Protein AF-A0A432T251-F1 (afdb_monomer_lite)

Sequence (108 aa):
MEGMMKVSYTVMCKNDVSKEVYLNNLLKNEKVMKAIKSEFATGIRNLALSTKEESIVYIKTQKEVFTFTASKNDFADLLELAEEDARKHKRLKKECDGVELVDIVTVD

Structure (mmCIF, N/CA/C/O backbone):
data_AF-A0A432T251-F1
#
_entry.id   AF-A0A432T251-F1
#
loop_
_atom_site.group_PDB
_atom_site.id
_atom_site.type_symbol
_atom_site.label_atom_id
_atom_site.label_alt_id
_atom_site.label_comp_id
_atom_site.label_asym_id
_atom_site.label_entity_id
_atom_site.label_seq_id
_atom_site.pdbx_PDB_ins_code
_atom_site.Cartn_x
_atom_site.Cartn_y
_atom_site.Cartn_z
_atom_site.occupancy
_atom_site.B_iso_or_equiv
_atom_site.auth_seq_id
_atom_site.auth_comp_id
_atom_site.auth_asym_id
_atom_site.auth_atom_id
_atom_site.pdbx_PDB_model_num
ATOM 1 N N . MET A 1 1 ? 12.473 -10.303 -32.808 1.00 51.00 1 MET A N 1
ATOM 2 C CA . MET A 1 1 ? 11.441 -9.259 -32.661 1.00 51.00 1 MET A CA 1
ATOM 3 C C . MET A 1 1 ? 11.798 -8.481 -31.412 1.00 51.00 1 MET A C 1
ATOM 5 O O . MET A 1 1 ? 11.803 -9.086 -30.346 1.00 51.00 1 MET A O 1
ATOM 9 N N . GLU A 1 2 ? 12.197 -7.216 -31.551 1.00 65.25 2 GLU A N 1
ATOM 10 C CA . GLU A 1 2 ? 12.455 -6.317 -30.415 1.00 65.25 2 GLU A CA 1
ATOM 11 C C . GLU A 1 2 ? 11.114 -5.936 -29.790 1.00 65.25 2 GLU A C 1
ATOM 13 O O . GLU A 1 2 ? 10.530 -4.916 -30.125 1.00 65.25 2 GLU A O 1
ATOM 18 N N . GLY A 1 3 ? 10.562 -6.824 -28.966 1.00 84.62 3 GLY A N 1
ATOM 19 C CA . GLY A 1 3 ? 9.375 -6.482 -28.194 1.00 84.62 3 GLY A CA 1
ATOM 20 C C . GLY A 1 3 ? 9.776 -5.709 -26.947 1.00 84.62 3 GLY A C 1
ATOM 21 O O . GLY A 1 3 ? 10.836 -5.962 -26.370 1.00 84.62 3 GLY A O 1
ATOM 22 N N . MET A 1 4 ? 8.905 -4.809 -26.515 1.00 93.06 4 MET A N 1
ATOM 23 C CA . MET A 1 4 ? 9.103 -4.018 -25.311 1.00 93.06 4 MET A CA 1
ATOM 24 C C . MET A 1 4 ? 8.234 -4.562 -24.174 1.00 93.06 4 MET A C 1
ATOM 26 O O . MET A 1 4 ? 7.325 -5.379 -24.353 1.00 93.06 4 MET A O 1
ATOM 30 N N . MET A 1 5 ? 8.546 -4.147 -22.956 1.00 94.50 5 MET A N 1
ATOM 31 C CA . MET A 1 5 ? 7.776 -4.468 -21.765 1.00 94.50 5 MET A CA 1
ATOM 32 C C . MET A 1 5 ? 7.596 -3.207 -20.949 1.00 94.50 5 MET A C 1
ATOM 34 O O . MET A 1 5 ? 8.556 -2.491 -20.681 1.00 94.50 5 MET A O 1
ATOM 38 N N . LYS A 1 6 ? 6.363 -2.951 -20.532 1.00 96.19 6 LYS A N 1
ATOM 39 C CA . LYS A 1 6 ? 6.050 -1.969 -19.510 1.00 96.19 6 LYS A CA 1
ATOM 40 C C . LYS A 1 6 ? 6.136 -2.656 -18.155 1.00 96.19 6 LYS A C 1
ATOM 42 O O . LYS A 1 6 ? 5.391 -3.594 -17.882 1.00 96.19 6 LYS A O 1
ATOM 47 N N . VAL A 1 7 ? 7.034 -2.172 -17.314 1.00 96.69 7 VAL A N 1
ATOM 48 C CA . VAL A 1 7 ? 7.297 -2.715 -15.983 1.00 96.69 7 VAL A CA 1
ATOM 49 C C . VAL A 1 7 ? 6.810 -1.717 -14.951 1.00 96.69 7 VAL A C 1
ATOM 51 O O . VAL A 1 7 ? 7.120 -0.530 -15.038 1.00 96.69 7 VAL A O 1
ATOM 54 N N . SER A 1 8 ? 6.041 -2.201 -13.983 1.00 97.50 8 SER A N 1
ATOM 55 C CA . SER A 1 8 ? 5.509 -1.427 -12.868 1.00 97.50 8 SER A CA 1
ATOM 56 C C . SER A 1 8 ? 6.190 -1.854 -11.578 1.00 97.50 8 SER A C 1
ATOM 58 O O . SER A 1 8 ? 6.318 -3.050 -11.321 1.00 97.50 8 SER A O 1
ATOM 60 N N . TYR A 1 9 ? 6.598 -0.901 -10.748 1.00 97.06 9 TYR A N 1
ATOM 61 C CA . TYR A 1 9 ? 7.241 -1.173 -9.467 1.00 97.06 9 TYR A CA 1
ATOM 62 C C . TYR A 1 9 ? 6.800 -0.185 -8.388 1.00 97.06 9 TYR A C 1
ATOM 64 O O . TYR A 1 9 ? 6.345 0.922 -8.678 1.00 97.06 9 TYR A O 1
ATOM 72 N N . THR A 1 10 ? 6.964 -0.570 -7.128 1.00 96.19 10 THR A N 1
ATOM 73 C CA . THR A 1 10 ? 6.834 0.331 -5.976 1.00 96.19 10 THR A CA 1
ATOM 74 C C . THR A 1 10 ? 8.162 0.435 -5.242 1.00 96.19 10 THR A C 1
ATOM 76 O O . THR A 1 10 ? 9.041 -0.409 -5.404 1.00 96.19 10 THR A O 1
ATOM 79 N N . VAL A 1 11 ? 8.330 1.483 -4.437 1.00 95.00 11 VAL A N 1
ATOM 80 C CA . VAL A 1 11 ? 9.494 1.605 -3.553 1.00 95.00 11 VAL A CA 1
ATOM 81 C C . VAL A 1 11 ? 9.200 0.896 -2.231 1.00 95.00 11 VAL A C 1
ATOM 83 O O . VAL A 1 11 ? 8.122 1.051 -1.654 1.00 95.00 11 VAL A O 1
ATOM 86 N N . MET A 1 12 ? 10.168 0.118 -1.756 1.00 92.38 12 MET A N 1
ATOM 87 C CA . MET A 1 12 ? 10.130 -0.562 -0.465 1.00 9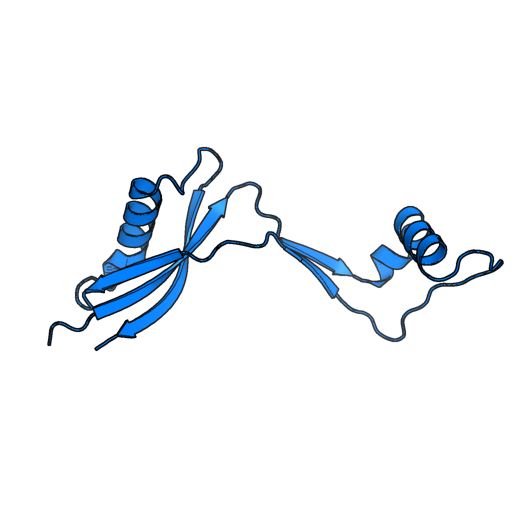2.38 12 MET A CA 1
ATOM 88 C C . MET A 1 12 ? 10.864 0.286 0.567 1.00 92.38 12 MET A C 1
ATOM 90 O O . MET A 1 12 ? 12.065 0.522 0.418 1.00 92.38 12 MET A O 1
ATOM 94 N N . CYS A 1 13 ? 10.173 0.729 1.617 1.00 91.50 13 CYS A N 1
ATOM 95 C CA . CYS A 1 13 ? 10.807 1.482 2.695 1.00 91.50 13 CYS A CA 1
ATOM 96 C C . CYS A 1 13 ? 10.642 0.818 4.060 1.00 91.50 13 CYS A C 1
ATOM 98 O O . CYS A 1 13 ? 9.630 0.191 4.353 1.00 91.50 13 CYS A O 1
ATOM 100 N N . LYS A 1 14 ? 11.634 1.006 4.939 1.00 86.94 14 LYS A N 1
ATOM 101 C CA . LYS A 1 14 ? 11.684 0.398 6.284 1.00 86.94 14 LYS A CA 1
ATOM 102 C C . LYS A 1 14 ? 10.478 0.733 7.156 1.00 86.94 14 LYS A C 1
ATOM 104 O O . LYS A 1 14 ? 10.141 -0.012 8.069 1.00 86.94 14 LYS A O 1
ATOM 109 N N . ASN A 1 15 ? 9.858 1.879 6.888 1.00 86.50 15 ASN A N 1
ATOM 110 C CA . ASN A 1 15 ? 8.696 2.374 7.615 1.00 86.50 15 ASN A CA 1
ATOM 111 C C . ASN A 1 15 ? 7.366 1.963 6.966 1.00 86.50 15 ASN A C 1
ATOM 113 O O . ASN A 1 15 ? 6.315 2.430 7.409 1.00 86.50 15 ASN A O 1
ATOM 117 N N . ASP A 1 16 ? 7.389 1.126 5.925 1.00 88.44 16 ASP A N 1
ATOM 118 C CA . ASP A 1 16 ? 6.169 0.584 5.345 1.00 88.44 16 ASP A CA 1
ATOM 119 C C . ASP A 1 16 ? 5.428 -0.248 6.389 1.00 88.44 16 ASP A C 1
ATOM 121 O O . ASP A 1 16 ? 5.973 -1.145 7.035 1.00 88.44 16 ASP A O 1
ATOM 125 N N . VAL A 1 17 ? 4.150 0.064 6.568 1.00 89.44 17 VAL A N 1
ATOM 126 C CA . VAL A 1 17 ? 3.279 -0.643 7.494 1.00 89.44 17 VAL A CA 1
ATOM 127 C C . VAL A 1 17 ? 2.438 -1.612 6.686 1.00 89.44 17 VAL A C 1
ATOM 129 O O . VAL A 1 17 ? 1.808 -1.233 5.705 1.00 89.44 17 VAL A O 1
ATOM 132 N N . SER A 1 18 ? 2.389 -2.860 7.132 1.00 90.50 18 SER A N 1
ATOM 133 C CA . SER A 1 18 ? 1.360 -3.818 6.746 1.00 90.50 18 SER A CA 1
ATOM 134 C C . SER A 1 18 ? 0.934 -4.544 8.009 1.00 90.50 18 SER A C 1
ATOM 136 O O . SER A 1 18 ? 1.697 -5.316 8.587 1.00 90.50 18 SER A O 1
ATOM 138 N N . LYS A 1 19 ? -0.250 -4.203 8.509 1.00 92.31 19 LYS A N 1
ATOM 139 C CA . LYS A 1 19 ? -0.809 -4.770 9.733 1.00 92.31 19 LYS A CA 1
ATOM 140 C C . LYS A 1 19 ? -2.225 -5.235 9.490 1.00 92.31 19 LYS A C 1
ATOM 142 O O . LYS A 1 19 ? -3.005 -4.581 8.801 1.00 92.31 19 LYS A O 1
ATOM 147 N N . GLU A 1 20 ? -2.548 -6.337 10.134 1.00 94.12 20 GLU A N 1
ATOM 148 C CA . GLU A 1 20 ? -3.882 -6.907 10.171 1.00 94.12 20 GLU A CA 1
ATOM 149 C C . GLU A 1 20 ? -4.399 -6.785 11.596 1.00 94.12 20 GLU A C 1
ATOM 151 O O . GLU A 1 20 ? -3.707 -7.127 12.557 1.00 94.12 20 GLU A O 1
ATOM 156 N N . VAL A 1 21 ? -5.603 -6.244 11.743 1.00 93.25 21 VAL A N 1
ATOM 157 C CA . VAL A 1 21 ? -6.247 -6.085 13.041 1.00 93.25 21 VAL A CA 1
ATOM 158 C C . VAL A 1 21 ? -7.659 -6.627 12.947 1.00 93.25 21 VAL A C 1
ATOM 160 O O . VAL A 1 21 ? -8.460 -6.165 12.142 1.00 93.25 21 VAL A O 1
ATOM 163 N N . TYR A 1 22 ? -7.977 -7.590 13.801 1.00 92.56 22 TYR A N 1
ATOM 164 C CA . TYR A 1 22 ? -9.338 -8.087 13.950 1.00 92.56 22 TYR A CA 1
ATOM 165 C C . TYR A 1 22 ? -10.284 -6.964 14.382 1.00 92.56 22 TYR A C 1
ATOM 167 O O . TYR A 1 22 ? -9.998 -6.226 15.334 1.00 92.56 22 TYR A O 1
ATOM 175 N N . LEU A 1 23 ? -11.425 -6.846 13.707 1.00 91.75 23 LEU A N 1
ATOM 176 C CA . LEU A 1 23 ? -12.4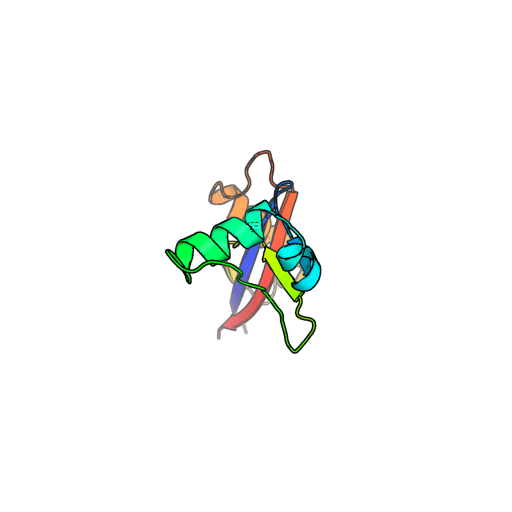24 -5.819 13.977 1.00 91.75 23 LEU A CA 1
ATOM 177 C C . LEU A 1 23 ? -12.906 -5.900 15.428 1.00 91.75 23 LEU A C 1
ATOM 179 O O . LEU A 1 23 ? -13.048 -4.866 16.080 1.00 91.75 23 LEU A O 1
ATOM 183 N N . ASN A 1 24 ? -13.057 -7.105 15.985 1.00 90.75 24 ASN A N 1
ATOM 184 C CA . ASN A 1 24 ? -13.428 -7.249 17.392 1.00 90.75 24 ASN A CA 1
ATOM 185 C C . ASN A 1 24 ? -12.396 -6.646 18.353 1.00 90.75 24 ASN A C 1
ATOM 187 O O . ASN A 1 24 ? -12.771 -6.113 19.398 1.00 90.75 24 ASN A O 1
ATOM 191 N N . ASN A 1 25 ? -11.105 -6.677 18.017 1.00 90.69 25 ASN A N 1
ATOM 192 C CA . ASN A 1 25 ? -10.077 -6.050 18.849 1.00 90.69 25 ASN A CA 1
ATOM 193 C C . ASN A 1 25 ? -10.177 -4.519 18.803 1.00 90.69 25 ASN A C 1
ATOM 195 O O . ASN A 1 25 ? -9.992 -3.864 19.828 1.00 90.69 25 ASN A O 1
ATOM 199 N N . LEU A 1 26 ? -10.534 -3.948 17.648 1.00 91.44 26 LEU A N 1
ATOM 200 C CA . LEU A 1 26 ? -10.809 -2.514 17.519 1.00 91.44 26 LEU A CA 1
ATOM 201 C C . LEU A 1 26 ? -12.054 -2.114 18.316 1.00 91.44 26 LEU A C 1
ATOM 203 O O . LEU A 1 26 ? -12.019 -1.131 19.051 1.00 91.44 26 LEU A O 1
ATOM 207 N N . LEU A 1 27 ? -13.127 -2.903 18.237 1.00 90.38 27 LEU A N 1
ATOM 208 C CA . LEU A 1 27 ? -14.374 -2.638 18.956 1.00 90.38 27 LEU A CA 1
ATOM 209 C C . LEU A 1 27 ? -14.275 -2.858 20.473 1.00 90.38 27 LEU A C 1
ATOM 211 O O . LEU A 1 27 ? -15.137 -2.375 21.196 1.00 90.38 27 LEU A O 1
ATOM 215 N N . LYS A 1 28 ? -13.234 -3.535 20.971 1.00 89.75 28 LYS A N 1
ATOM 216 C CA . LYS A 1 28 ? -12.912 -3.620 22.409 1.00 89.75 28 LYS A CA 1
ATOM 217 C C . LYS A 1 28 ? -12.072 -2.441 22.909 1.00 89.75 28 LYS A C 1
ATOM 219 O O . LYS A 1 28 ? -11.906 -2.277 24.115 1.00 89.75 28 LYS A O 1
ATOM 224 N N . ASN A 1 29 ? -11.517 -1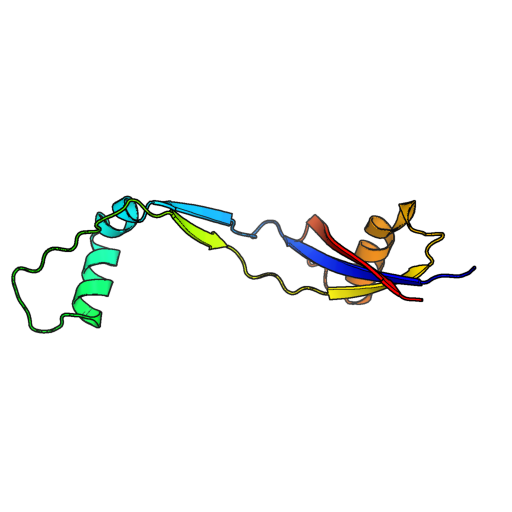.627 22.010 1.00 93.62 29 ASN A N 1
ATOM 225 C CA . ASN A 1 29 ? -10.697 -0.484 22.386 1.00 93.62 29 ASN A CA 1
ATOM 226 C C . ASN A 1 29 ? -11.576 0.724 22.739 1.00 93.62 29 ASN A C 1
ATOM 228 O O . ASN A 1 29 ? -12.312 1.235 21.897 1.00 93.62 29 ASN A O 1
ATOM 232 N N . GLU A 1 30 ? -11.446 1.236 23.964 1.00 91.81 30 GLU A N 1
ATOM 233 C CA . GLU A 1 30 ? -12.277 2.340 24.462 1.00 91.81 30 GLU A CA 1
ATOM 234 C C . GLU A 1 30 ? -12.180 3.607 23.597 1.00 91.81 30 GLU A C 1
ATOM 236 O O . GLU A 1 30 ? -13.194 4.253 23.326 1.00 91.81 30 GLU A O 1
ATOM 241 N N . LYS A 1 31 ? -10.979 3.953 23.110 1.00 94.56 31 LYS A N 1
ATOM 242 C CA . LYS A 1 31 ? -10.784 5.146 22.271 1.00 94.56 31 LYS A CA 1
ATOM 243 C C . LYS A 1 31 ? -11.493 4.995 20.930 1.00 94.56 31 LYS A C 1
ATOM 245 O O . LYS A 1 31 ? -12.167 5.926 20.498 1.00 94.56 31 LYS A O 1
ATOM 250 N N . VAL A 1 32 ? -11.372 3.825 20.304 1.00 93.81 32 VAL A N 1
ATOM 251 C CA . VAL A 1 32 ? -12.041 3.518 19.030 1.00 93.81 32 VAL A CA 1
ATOM 252 C C . VAL A 1 32 ? -13.556 3.508 19.216 1.00 93.81 32 VAL A C 1
ATOM 254 O O . VAL A 1 32 ? -14.269 4.177 18.473 1.00 93.81 32 VAL A O 1
ATOM 257 N N . MET A 1 33 ? -14.060 2.832 20.251 1.00 91.62 33 MET A N 1
ATOM 258 C CA . MET A 1 33 ? -15.489 2.824 20.570 1.00 91.62 33 MET A CA 1
ATOM 259 C C . MET A 1 33 ? -16.039 4.233 20.787 1.00 91.62 33 MET A C 1
ATOM 261 O O . MET A 1 33 ? -17.117 4.559 20.291 1.00 91.62 33 MET A O 1
ATOM 265 N N . LYS A 1 34 ? -15.317 5.063 21.549 1.00 91.31 34 LYS A N 1
ATOM 266 C CA . LYS A 1 34 ? -15.706 6.447 21.815 1.00 91.31 34 LYS A CA 1
ATOM 267 C C . LYS A 1 34 ? -15.727 7.262 20.528 1.00 91.31 34 LYS A C 1
ATOM 269 O O . LYS A 1 34 ? -16.689 7.987 20.322 1.00 91.31 34 LYS A O 1
ATOM 274 N N . ALA A 1 35 ? -14.722 7.115 19.664 1.00 94.56 35 ALA A N 1
ATOM 275 C CA . ALA A 1 35 ? -14.688 7.786 18.368 1.00 94.56 35 ALA A CA 1
ATOM 276 C C . ALA A 1 35 ? -15.908 7.412 17.510 1.00 94.56 35 ALA A C 1
ATOM 278 O O . ALA A 1 35 ? -16.624 8.300 17.065 1.00 94.56 35 ALA A O 1
ATOM 279 N N . ILE A 1 36 ? -16.218 6.116 17.379 1.00 93.50 36 ILE A N 1
ATOM 280 C CA . ILE A 1 36 ? -17.387 5.645 16.618 1.00 93.50 36 ILE A CA 1
ATOM 281 C C . ILE A 1 36 ? -18.691 6.206 17.205 1.00 93.50 36 ILE A C 1
ATOM 283 O O . ILE A 1 36 ? -19.521 6.743 16.479 1.00 93.50 36 ILE A O 1
ATOM 287 N N . LYS A 1 37 ? -18.887 6.110 18.525 1.00 92.00 37 LYS A N 1
ATOM 288 C CA . LYS A 1 37 ? -20.118 6.591 19.176 1.00 92.00 37 LYS A CA 1
ATOM 289 C C . LYS A 1 37 ? -20.284 8.105 19.064 1.00 92.00 37 LYS A C 1
ATOM 291 O O . LYS A 1 37 ? -21.394 8.571 18.835 1.00 92.00 37 LYS A O 1
ATOM 296 N N . SER A 1 38 ? -19.201 8.860 19.236 1.00 92.00 38 SER A N 1
ATOM 297 C CA . SER A 1 38 ? -19.233 10.319 19.140 1.00 92.00 38 SER A CA 1
ATOM 298 C C . SER A 1 38 ? -19.518 10.801 17.723 1.00 92.00 38 SER A C 1
ATOM 300 O O . SER A 1 38 ? -20.187 11.820 17.590 1.00 92.00 38 SER A O 1
ATOM 302 N N . GLU A 1 39 ? -19.050 10.074 16.705 1.00 95.44 39 GLU A N 1
ATOM 303 C CA . GLU A 1 39 ? -19.245 10.415 15.292 1.00 95.44 39 GLU A CA 1
ATOM 304 C C . GLU A 1 39 ? -20.636 10.009 14.783 1.00 95.44 39 GLU A C 1
ATOM 306 O O . GLU A 1 39 ? -21.308 10.781 14.109 1.00 95.44 39 GLU A O 1
ATOM 311 N N . PHE A 1 40 ? -21.099 8.802 15.126 1.00 94.00 40 PHE A N 1
ATOM 312 C CA . PHE A 1 40 ? -22.270 8.195 14.479 1.00 94.00 40 PHE A CA 1
ATOM 313 C C . PHE A 1 40 ? -23.503 8.054 15.379 1.00 94.00 40 PHE A C 1
ATOM 315 O O . PHE A 1 40 ? -24.557 7.631 14.909 1.00 94.00 40 PHE A O 1
ATOM 322 N N . ALA A 1 41 ? -23.399 8.360 16.673 1.00 92.25 41 ALA A N 1
ATOM 323 C CA . ALA A 1 41 ? -24.488 8.162 17.631 1.00 92.25 41 ALA A CA 1
ATOM 324 C C . ALA A 1 41 ? -24.489 9.223 18.748 1.00 92.25 41 ALA A C 1
ATOM 326 O O . ALA A 1 41 ? -24.755 8.936 19.921 1.00 92.25 41 ALA A O 1
ATOM 327 N N . THR A 1 42 ? -24.167 10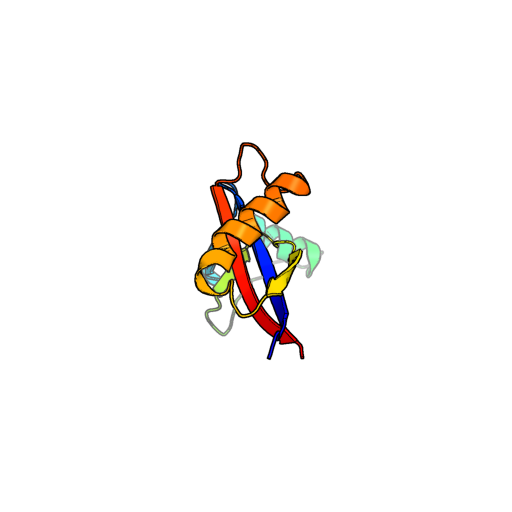.466 18.387 1.00 89.25 42 THR A N 1
ATOM 328 C CA . THR A 1 42 ? -24.080 11.595 19.316 1.00 89.25 42 THR A CA 1
ATOM 329 C C . THR A 1 42 ? -25.416 11.847 20.024 1.00 89.25 42 THR A C 1
ATOM 331 O O . THR A 1 42 ? -26.485 11.767 19.426 1.00 89.25 42 THR A O 1
ATOM 334 N N . GLY A 1 43 ? -25.370 12.170 21.321 1.00 86.44 43 GLY A N 1
ATOM 335 C CA . GLY A 1 43 ? -26.563 12.506 22.114 1.00 86.44 43 GLY A CA 1
ATOM 336 C C . GLY A 1 43 ? -27.369 11.307 22.629 1.00 86.44 43 GLY A C 1
ATOM 337 O O . GLY A 1 43 ? -28.301 11.495 23.411 1.00 86.44 43 GLY A O 1
ATOM 338 N N . ILE A 1 44 ? -26.993 10.078 22.265 1.00 88.81 44 ILE A N 1
ATOM 339 C CA . ILE A 1 44 ? -27.675 8.856 22.705 1.00 88.81 44 ILE A CA 1
ATOM 340 C C . ILE A 1 44 ? -26.873 8.182 23.827 1.00 88.81 44 ILE A C 1
ATOM 342 O O . ILE A 1 44 ? -25.656 8.010 23.748 1.00 88.81 44 ILE A O 1
ATOM 346 N N . ARG A 1 45 ? -27.562 7.801 24.909 1.00 83.19 45 ARG A N 1
ATOM 347 C CA . ARG A 1 45 ? -26.972 7.105 26.067 1.00 83.19 45 ARG A CA 1
ATOM 348 C C . ARG A 1 45 ? -27.114 5.587 25.926 1.00 83.19 45 ARG A C 1
ATOM 350 O O . ARG A 1 45 ? -27.980 5.108 25.208 1.00 83.19 45 ARG A O 1
ATOM 357 N N . ASN A 1 46 ? -26.289 4.839 26.663 1.00 85.69 46 ASN A N 1
ATOM 358 C CA . ASN A 1 46 ? -26.367 3.372 26.783 1.00 85.69 46 ASN A CA 1
ATOM 359 C C . ASN A 1 46 ? -26.189 2.599 25.462 1.00 85.69 46 ASN A C 1
ATOM 361 O O . ASN A 1 46 ? -26.855 1.600 25.213 1.00 85.69 46 ASN A O 1
ATOM 365 N N . LEU A 1 47 ? -25.266 3.051 24.613 1.00 86.12 47 LEU A N 1
ATOM 366 C CA . LEU A 1 47 ? -24.964 2.405 23.336 1.00 86.12 47 LEU A CA 1
ATOM 367 C C . LEU A 1 47 ? -24.010 1.214 23.502 1.00 86.12 47 LEU A C 1
ATOM 369 O O . LEU A 1 47 ? -22.962 1.338 24.146 1.00 86.12 47 LEU A O 1
ATOM 373 N N . ALA A 1 48 ? -24.306 0.107 22.824 1.00 86.44 48 ALA A N 1
ATOM 374 C CA . ALA A 1 48 ? -23.401 -1.025 22.636 1.00 86.44 48 ALA A CA 1
ATOM 375 C C . ALA A 1 48 ? -22.997 -1.132 21.157 1.00 86.44 48 ALA A C 1
ATOM 377 O O . ALA A 1 48 ? -23.815 -0.894 20.272 1.00 86.44 48 ALA A O 1
ATOM 378 N N . LEU A 1 49 ? -21.735 -1.474 20.894 1.00 87.12 49 LEU A N 1
ATOM 379 C CA . LEU A 1 49 ? -21.237 -1.775 19.550 1.00 87.12 49 LEU A CA 1
ATOM 380 C C . LEU A 1 49 ? -21.088 -3.292 19.430 1.00 87.12 49 LEU A C 1
ATOM 382 O O . LEU A 1 49 ? -20.577 -3.932 20.346 1.00 87.12 49 LEU A O 1
ATOM 386 N N . SER A 1 50 ? -21.543 -3.859 18.318 1.00 85.06 50 SER A N 1
ATOM 387 C CA . SER A 1 50 ? -21.412 -5.287 18.021 1.00 85.06 50 SER A CA 1
ATOM 388 C C . SER A 1 50 ? -21.238 -5.491 16.519 1.00 85.06 50 SER A C 1
ATOM 390 O O . SER A 1 50 ? -21.666 -4.653 15.725 1.00 85.06 50 SER A O 1
ATOM 392 N N . THR A 1 51 ? -20.597 -6.592 16.138 1.00 85.88 51 THR A N 1
ATOM 393 C CA . THR A 1 51 ? -20.449 -7.032 14.747 1.00 85.88 51 THR A CA 1
ATOM 394 C C . THR A 1 51 ? -21.054 -8.425 14.599 1.00 85.88 51 THR A C 1
ATOM 396 O O . THR A 1 51 ? -21.010 -9.216 15.542 1.00 85.88 51 THR A O 1
ATOM 399 N N . LYS A 1 52 ? -21.650 -8.715 13.437 1.00 85.06 52 LYS A N 1
ATOM 400 C CA . LYS A 1 52 ? -22.206 -10.045 13.135 1.00 85.06 52 LYS A CA 1
ATOM 401 C C . LYS A 1 52 ? -21.122 -11.055 12.771 1.00 85.06 52 LYS A C 1
ATOM 403 O O . LYS A 1 52 ? -21.252 -12.224 13.109 1.00 85.06 52 LYS A O 1
ATOM 408 N N . GLU A 1 53 ? -20.074 -10.597 12.095 1.00 86.19 53 GLU A N 1
ATOM 409 C CA . GLU A 1 53 ? -18.996 -11.438 11.580 1.00 86.19 53 GLU A CA 1
ATOM 410 C C . GLU A 1 53 ? -17.644 -10.895 12.043 1.00 86.19 53 GLU A C 1
ATOM 412 O O . GLU A 1 53 ? -17.465 -9.685 12.232 1.00 86.19 53 GLU A O 1
ATOM 417 N N . GLU A 1 54 ? -16.691 -11.802 12.251 1.00 84.75 54 GLU A N 1
ATOM 418 C CA . GLU A 1 54 ? -15.304 -11.421 12.488 1.00 84.75 54 GLU A CA 1
ATOM 419 C C . GLU A 1 54 ? -14.702 -10.977 11.155 1.00 84.75 54 GLU A C 1
ATOM 421 O O . GLU A 1 54 ? -14.689 -11.727 10.182 1.00 84.75 54 GLU A O 1
ATOM 426 N N . SER A 1 55 ? -14.219 -9.741 11.103 1.00 90.94 55 SER A N 1
ATOM 427 C CA . SER A 1 55 ? -13.595 -9.173 9.910 1.00 90.94 55 SER A CA 1
ATOM 428 C C . SER A 1 55 ? -12.181 -8.706 10.224 1.00 90.94 55 SER A C 1
ATOM 430 O O . SER A 1 55 ? -11.894 -8.280 11.343 1.00 90.94 55 SER A O 1
ATOM 432 N N . ILE A 1 56 ? -11.298 -8.752 9.229 1.00 92.81 56 ILE A N 1
ATOM 433 C CA . ILE A 1 56 ? -9.927 -8.248 9.340 1.00 92.81 56 ILE A CA 1
ATOM 434 C C . ILE A 1 56 ? -9.875 -6.842 8.741 1.00 92.81 56 ILE A C 1
ATOM 436 O O . ILE A 1 56 ? -10.290 -6.617 7.606 1.00 92.81 56 ILE A O 1
ATOM 440 N N . VAL A 1 57 ? -9.350 -5.892 9.511 1.00 93.06 57 VAL A N 1
ATOM 441 C CA . VAL A 1 57 ? -9.030 -4.538 9.059 1.00 93.06 57 VAL A CA 1
ATOM 442 C C . VAL A 1 57 ? -7.551 -4.486 8.697 1.00 93.06 57 VAL A C 1
ATOM 444 O O . VAL A 1 57 ? -6.687 -4.790 9.520 1.00 93.06 57 VAL A O 1
ATOM 447 N N . TYR A 1 58 ? -7.260 -4.073 7.466 1.00 93.75 58 TYR A N 1
ATOM 448 C CA . TYR A 1 58 ? -5.899 -3.931 6.961 1.00 93.75 58 TYR A CA 1
ATOM 449 C C . TYR A 1 58 ? -5.425 -2.486 7.108 1.00 93.75 58 TYR A C 1
ATOM 451 O O . TYR A 1 58 ? -6.040 -1.563 6.578 1.00 93.75 58 TYR A O 1
ATOM 459 N N . ILE A 1 59 ? -4.302 -2.292 7.793 1.00 92.75 59 ILE A N 1
ATOM 460 C CA . ILE A 1 59 ? -3.592 -1.015 7.870 1.00 92.75 59 ILE A CA 1
ATOM 461 C C . ILE A 1 59 ? -2.329 -1.177 7.034 1.00 92.75 59 ILE A C 1
ATOM 463 O O . ILE A 1 59 ? -1.368 -1.811 7.473 1.00 92.75 59 ILE A O 1
ATOM 467 N N . LYS A 1 60 ? -2.359 -0.649 5.809 1.00 92.56 60 LYS A N 1
ATOM 468 C CA . LYS A 1 60 ? -1.263 -0.766 4.845 1.00 92.56 60 LYS A CA 1
ATOM 469 C C . LYS A 1 60 ? -0.808 0.611 4.374 1.00 92.56 60 LYS A C 1
ATOM 471 O O . LYS A 1 60 ? -1.649 1.476 4.128 1.00 92.56 60 LYS A O 1
ATOM 476 N N . THR A 1 61 ? 0.501 0.807 4.229 1.00 91.06 61 THR A N 1
ATOM 477 C CA . THR A 1 61 ? 1.044 1.971 3.520 1.00 91.06 61 THR A CA 1
ATOM 478 C C . THR A 1 61 ? 0.540 1.938 2.083 1.00 91.06 61 THR A C 1
ATOM 480 O O . THR A 1 61 ? 0.701 0.937 1.386 1.00 91.06 61 THR A O 1
ATOM 483 N N . GLN A 1 62 ? -0.082 3.027 1.637 1.00 90.31 62 GLN A N 1
ATOM 484 C CA . GLN A 1 62 ? -0.423 3.191 0.230 1.00 90.31 62 GLN A CA 1
ATOM 485 C C . GLN A 1 62 ? 0.849 3.547 -0.534 1.00 90.31 62 GLN A C 1
ATOM 487 O O . GLN A 1 62 ? 1.457 4.586 -0.276 1.00 90.31 62 GLN A O 1
ATOM 492 N N . LYS A 1 63 ? 1.263 2.660 -1.438 1.00 91.06 63 LYS A N 1
ATOM 493 C CA . LYS A 1 63 ? 2.462 2.841 -2.252 1.00 91.06 63 LYS A CA 1
ATOM 494 C C . LYS A 1 63 ? 2.102 3.443 -3.598 1.00 91.06 63 LYS A C 1
ATOM 496 O O . LYS A 1 63 ? 1.135 3.027 -4.232 1.00 91.06 63 LYS A O 1
ATOM 501 N N . GLU A 1 64 ? 2.909 4.397 -4.035 1.00 92.94 64 GLU A N 1
ATOM 502 C CA . GLU A 1 64 ? 2.852 4.897 -5.401 1.00 92.94 64 GLU A CA 1
ATOM 503 C C . GLU A 1 64 ? 3.483 3.867 -6.345 1.00 92.94 64 GLU A C 1
ATOM 505 O O . GLU A 1 64 ? 4.557 3.328 -6.059 1.00 92.94 64 GLU A O 1
ATOM 510 N N . VAL A 1 65 ? 2.793 3.579 -7.449 1.00 95.69 65 VAL A N 1
ATOM 511 C CA . VAL A 1 65 ? 3.265 2.660 -8.488 1.00 95.69 65 VAL A CA 1
ATOM 512 C C . VAL A 1 65 ? 3.916 3.477 -9.593 1.00 95.69 65 VAL A C 1
ATOM 514 O O . VAL A 1 65 ? 3.275 4.319 -10.222 1.00 95.69 65 VAL A O 1
ATOM 517 N N . PHE A 1 66 ? 5.189 3.206 -9.845 1.00 96.50 66 PHE A N 1
ATOM 518 C CA . PHE A 1 66 ? 5.966 3.801 -10.922 1.00 96.50 66 PHE A CA 1
ATOM 519 C C . PHE A 1 66 ? 6.077 2.828 -12.081 1.00 96.50 66 PHE A C 1
ATOM 521 O O . PHE A 1 66 ? 5.985 1.618 -11.891 1.00 96.50 66 PHE A O 1
ATOM 528 N N . THR A 1 67 ? 6.290 3.350 -13.286 1.00 96.44 67 THR A N 1
ATOM 529 C CA . THR A 1 67 ? 6.430 2.513 -14.478 1.00 96.44 67 THR A CA 1
ATOM 530 C C . THR A 1 67 ? 7.588 2.962 -15.345 1.00 96.44 67 THR A C 1
ATOM 532 O O . THR A 1 67 ? 7.783 4.166 -15.518 1.00 96.44 67 THR A O 1
ATOM 535 N N . PHE A 1 68 ? 8.275 2.007 -15.960 1.00 94.94 68 PHE A N 1
ATOM 536 C CA . PHE A 1 68 ? 9.272 2.241 -17.001 1.00 94.94 68 PHE A CA 1
ATOM 537 C C . PHE A 1 68 ? 9.126 1.198 -18.115 1.00 94.94 68 PHE A C 1
ATOM 539 O O . PHE A 1 68 ? 8.361 0.240 -17.981 1.00 94.94 68 PHE A O 1
ATOM 546 N N . THR A 1 69 ? 9.831 1.400 -19.226 1.00 94.88 69 THR A N 1
ATOM 547 C CA . THR A 1 69 ? 9.830 0.463 -20.354 1.00 94.88 69 THR A CA 1
ATOM 548 C C . THR A 1 69 ? 11.210 -0.168 -20.504 1.00 94.88 69 THR A C 1
ATOM 550 O O . THR A 1 69 ? 12.210 0.545 -20.451 1.00 94.88 69 THR A O 1
ATOM 553 N N . ALA A 1 70 ? 11.255 -1.479 -20.723 1.00 94.06 70 ALA A N 1
ATOM 554 C CA . ALA A 1 70 ? 12.469 -2.262 -20.943 1.00 94.06 70 ALA A CA 1
ATOM 555 C C . ALA A 1 70 ? 12.336 -3.145 -22.191 1.00 94.06 70 ALA A C 1
ATOM 557 O O . ALA A 1 70 ? 11.220 -3.433 -22.632 1.00 94.06 70 ALA A O 1
ATOM 558 N N . SER A 1 71 ? 13.460 -3.591 -22.755 1.00 93.69 71 SER A N 1
ATOM 559 C CA . SER A 1 71 ? 13.446 -4.581 -23.834 1.00 93.69 71 SER A CA 1
ATOM 560 C C . SER A 1 71 ? 13.071 -5.955 -23.287 1.00 93.69 71 SER A C 1
ATOM 562 O O . SER A 1 71 ? 13.477 -6.317 -22.185 1.00 93.69 71 SER A O 1
ATOM 564 N N . LYS A 1 72 ? 12.366 -6.778 -24.075 1.00 91.44 72 LYS A N 1
ATOM 565 C CA . LYS A 1 72 ? 12.143 -8.203 -23.751 1.00 91.44 72 LYS A CA 1
ATOM 566 C C . LYS A 1 72 ? 13.444 -8.969 -23.515 1.00 91.44 72 LYS A C 1
ATOM 568 O O . LYS A 1 72 ? 13.436 -9.949 -22.776 1.00 91.44 72 LYS A O 1
ATOM 573 N N . ASN A 1 73 ? 14.541 -8.535 -24.132 1.00 93.19 73 ASN A N 1
ATOM 574 C CA . ASN A 1 73 ? 15.847 -9.162 -23.937 1.00 93.19 73 ASN A CA 1
ATOM 575 C C . ASN A 1 73 ? 16.404 -8.919 -22.525 1.00 93.19 73 ASN A C 1
ATOM 577 O O . ASN A 1 73 ? 17.167 -9.747 -22.041 1.00 93.19 73 ASN A O 1
ATOM 581 N N . ASP A 1 74 ? 15.958 -7.856 -21.852 1.00 93.56 74 ASP A N 1
ATOM 582 C CA . ASP A 1 74 ? 16.421 -7.458 -20.518 1.00 93.56 74 ASP A CA 1
ATOM 583 C C . ASP A 1 74 ? 15.517 -8.026 -19.408 1.00 93.56 74 ASP A C 1
ATOM 585 O O . ASP A 1 74 ? 15.500 -7.534 -18.281 1.00 93.56 74 ASP A O 1
ATOM 589 N N . PHE A 1 75 ? 14.714 -9.058 -19.707 1.00 91.50 75 PHE A N 1
ATOM 590 C CA . PHE A 1 75 ? 13.769 -9.633 -18.743 1.00 91.50 75 PHE A CA 1
ATOM 591 C C . PHE A 1 75 ? 14.453 -10.126 -17.457 1.00 91.50 75 PHE A C 1
ATOM 593 O O . PHE A 1 75 ? 13.883 -10.019 -16.372 1.00 91.50 75 PHE A O 1
ATOM 600 N N . ALA A 1 76 ? 15.676 -10.651 -17.569 1.00 94.00 76 ALA A N 1
ATOM 601 C CA . ALA A 1 76 ? 16.452 -11.109 -16.419 1.00 94.00 76 ALA A CA 1
ATOM 602 C C . ALA A 1 76 ? 16.883 -9.957 -15.492 1.00 94.00 76 ALA A C 1
ATOM 604 O O . ALA A 1 76 ? 17.046 -10.177 -14.293 1.00 94.00 76 ALA A O 1
ATOM 605 N N . ASP A 1 77 ? 16.981 -8.739 -16.029 1.00 96.00 77 ASP A N 1
ATOM 606 C CA . ASP A 1 77 ? 17.585 -7.584 -15.361 1.00 96.00 77 ASP A CA 1
ATOM 607 C C . ASP A 1 77 ? 16.535 -6.562 -14.888 1.00 96.00 77 ASP A C 1
ATOM 609 O O . ASP A 1 77 ? 16.869 -5.490 -14.389 1.00 96.00 77 ASP A O 1
ATOM 613 N N . LEU A 1 78 ? 15.236 -6.873 -14.998 1.00 95.44 78 LEU A N 1
ATOM 614 C CA . LEU A 1 78 ? 14.159 -5.914 -14.713 1.00 95.44 78 LEU A CA 1
ATOM 615 C C . LEU A 1 78 ? 14.178 -5.334 -13.301 1.00 95.44 78 LEU A C 1
ATOM 617 O O . LEU A 1 78 ? 13.783 -4.185 -13.117 1.00 95.44 78 LEU A O 1
ATOM 621 N N . LEU A 1 79 ? 14.604 -6.115 -12.308 1.00 95.94 79 LEU A N 1
ATOM 622 C CA . LEU A 1 79 ? 14.705 -5.628 -10.935 1.00 95.94 79 LEU A CA 1
ATOM 623 C C . LEU A 1 79 ? 15.817 -4.579 -10.806 1.00 95.94 79 LEU A C 1
ATOM 625 O O . LEU A 1 79 ? 15.597 -3.527 -10.210 1.00 95.94 79 LEU A O 1
ATOM 629 N N . GLU A 1 80 ? 16.978 -4.840 -11.409 1.00 96.69 80 GLU A N 1
ATOM 630 C CA . GLU A 1 80 ? 18.106 -3.907 -11.426 1.00 96.69 80 GLU A CA 1
ATOM 631 C C . GLU A 1 80 ? 17.742 -2.638 -12.202 1.00 96.69 80 GLU A C 1
ATOM 633 O O . GLU A 1 80 ? 17.887 -1.534 -11.680 1.00 96.69 80 GLU A O 1
ATOM 638 N N . LEU A 1 81 ? 17.133 -2.782 -13.382 1.00 96.69 81 LEU A N 1
ATOM 639 C CA . LEU A 1 81 ? 16.647 -1.654 -14.179 1.00 96.69 81 LEU A CA 1
ATOM 640 C C . LEU A 1 81 ? 15.593 -0.816 -13.438 1.00 96.69 81 LEU A C 1
ATOM 642 O O . LEU A 1 81 ? 15.590 0.413 -13.537 1.00 96.69 81 LEU A O 1
ATOM 646 N N . ALA A 1 82 ? 14.710 -1.454 -12.665 1.00 96.81 82 ALA A N 1
ATOM 647 C CA . ALA A 1 82 ? 13.737 -0.753 -11.834 1.00 96.81 82 ALA A CA 1
ATOM 648 C C . ALA A 1 82 ? 14.416 0.036 -10.703 1.00 96.81 82 ALA A C 1
ATOM 650 O O . ALA A 1 82 ? 14.027 1.173 -10.420 1.00 96.81 82 ALA A O 1
ATOM 651 N N . GLU A 1 83 ? 15.446 -0.528 -10.066 1.00 95.94 83 GLU A N 1
ATOM 652 C CA . GLU A 1 83 ? 16.238 0.195 -9.071 1.00 95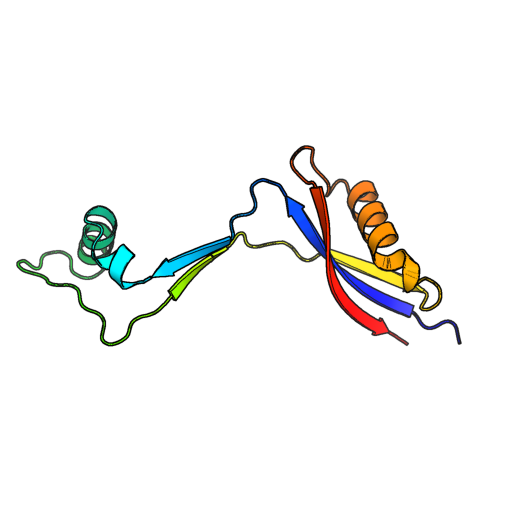.94 83 GLU A CA 1
ATOM 653 C C . GLU A 1 83 ? 16.998 1.371 -9.683 1.00 95.94 83 GLU A C 1
ATOM 655 O O . GLU A 1 83 ? 17.022 2.458 -9.098 1.00 95.94 83 GLU A O 1
ATOM 660 N N . GLU A 1 84 ? 17.612 1.184 -10.849 1.00 95.56 84 GLU A N 1
ATOM 661 C CA . GLU A 1 84 ? 18.307 2.246 -11.572 1.00 95.56 84 GLU A CA 1
ATOM 662 C C . GLU A 1 84 ? 17.356 3.385 -11.939 1.00 95.56 84 GLU A C 1
ATOM 664 O O . GLU A 1 84 ? 17.655 4.555 -11.672 1.00 95.56 84 GLU A O 1
ATOM 669 N N . ASP A 1 85 ? 16.179 3.057 -12.477 1.00 96.38 85 ASP A N 1
ATOM 670 C CA . ASP A 1 85 ? 15.130 4.028 -12.770 1.00 96.38 85 ASP A CA 1
ATOM 671 C C . ASP A 1 85 ? 14.695 4.776 -11.500 1.00 96.38 85 ASP A C 1
ATOM 673 O O . ASP A 1 85 ? 14.588 6.010 -11.496 1.00 96.38 85 ASP A O 1
ATOM 677 N N . ALA A 1 86 ? 14.519 4.061 -10.386 1.00 95.44 86 ALA A N 1
ATOM 678 C CA . ALA A 1 86 ? 14.162 4.655 -9.104 1.00 95.44 86 ALA A CA 1
ATOM 679 C C . ALA A 1 86 ? 15.252 5.602 -8.579 1.00 95.44 86 ALA A C 1
ATOM 681 O O . ALA A 1 86 ? 14.940 6.694 -8.090 1.00 95.44 86 ALA A O 1
ATOM 682 N N . ARG A 1 87 ? 16.534 5.237 -8.705 1.00 94.50 87 ARG A N 1
ATOM 683 C CA . ARG A 1 87 ? 17.677 6.086 -8.321 1.00 94.50 87 ARG A CA 1
ATOM 684 C C . ARG A 1 87 ? 17.773 7.320 -9.207 1.00 94.50 87 ARG A C 1
ATOM 686 O O . ARG A 1 87 ? 17.901 8.430 -8.687 1.00 94.50 87 ARG A O 1
ATOM 693 N N . LYS A 1 88 ? 17.641 7.149 -10.525 1.00 95.31 88 LYS A N 1
ATOM 694 C CA . LYS A 1 88 ? 17.664 8.234 -11.517 1.00 95.31 88 LYS A CA 1
ATOM 695 C C . LYS A 1 88 ? 16.596 9.289 -11.226 1.00 95.31 88 LYS A C 1
ATOM 697 O O . LYS A 1 88 ? 16.867 10.484 -11.330 1.00 95.31 88 LYS A O 1
ATOM 702 N N . HIS A 1 89 ? 15.417 8.856 -10.783 1.00 94.56 89 HIS A N 1
ATOM 703 C CA . HIS A 1 89 ? 14.306 9.732 -10.410 1.00 94.56 89 HIS A CA 1
ATOM 704 C C . HIS A 1 89 ? 14.287 10.133 -8.923 1.00 94.56 89 HIS A C 1
ATOM 706 O O . HIS A 1 89 ? 13.323 10.753 -8.476 1.00 94.56 89 HIS A O 1
ATOM 712 N N . LYS A 1 90 ? 15.339 9.823 -8.147 1.00 92.56 90 LYS A N 1
ATOM 713 C CA . LYS A 1 90 ? 15.467 10.143 -6.708 1.00 92.56 90 LYS A CA 1
ATOM 714 C C . LYS A 1 90 ? 14.322 9.593 -5.839 1.00 92.56 90 LYS A C 1
ATOM 716 O O . LYS A 1 90 ? 13.943 10.207 -4.842 1.00 92.56 90 LYS A O 1
ATOM 721 N N . ARG A 1 91 ? 13.776 8.432 -6.211 1.00 90.75 91 ARG A N 1
ATOM 722 C CA . ARG A 1 91 ? 12.682 7.750 -5.499 1.00 90.75 91 ARG A CA 1
ATOM 723 C C . ARG A 1 91 ? 13.188 6.921 -4.313 1.00 90.75 91 ARG A C 1
ATOM 725 O O . ARG A 1 91 ? 12.486 6.808 -3.312 1.00 90.75 91 ARG A O 1
ATOM 732 N N . LEU A 1 92 ? 14.421 6.409 -4.381 1.00 89.69 92 LEU A N 1
ATOM 733 C CA . LEU A 1 92 ? 15.070 5.710 -3.264 1.00 89.69 92 LEU A CA 1
ATOM 734 C C . LEU A 1 92 ? 15.653 6.712 -2.257 1.00 89.69 92 LEU A C 1
ATOM 736 O O . LEU A 1 92 ? 16.709 7.306 -2.481 1.00 89.69 92 LEU A O 1
ATOM 740 N N . LYS A 1 93 ? 14.949 6.909 -1.139 1.00 86.62 93 LYS A N 1
ATOM 741 C CA . LYS A 1 93 ? 15.427 7.697 0.011 1.00 86.62 93 LYS A CA 1
ATOM 742 C C . LYS A 1 93 ? 16.276 6.835 0.950 1.00 86.62 93 LYS A C 1
ATOM 744 O O . LYS A 1 93 ? 16.308 5.617 0.830 1.00 86.62 93 LYS A O 1
ATOM 749 N N . LYS A 1 94 ? 16.939 7.465 1.928 1.00 84.00 94 LYS A N 1
ATOM 750 C CA . LYS A 1 94 ? 17.830 6.790 2.896 1.00 84.00 94 LYS A CA 1
ATOM 751 C C . LYS A 1 94 ? 17.130 5.692 3.713 1.00 84.00 94 LYS A C 1
ATOM 753 O O . LYS A 1 94 ? 17.783 4.741 4.134 1.00 84.00 94 LYS A O 1
ATOM 758 N N . GLU A 1 95 ? 15.829 5.828 3.959 1.00 85.62 95 GLU A N 1
ATOM 759 C CA . GLU A 1 95 ? 15.023 4.810 4.644 1.00 85.62 95 GLU A CA 1
ATOM 760 C C . GLU A 1 95 ? 14.448 3.719 3.728 1.00 85.62 95 GLU A C 1
ATOM 762 O O . GLU A 1 95 ? 13.699 2.873 4.218 1.00 85.62 95 GLU A O 1
ATOM 767 N N . CYS A 1 96 ? 14.765 3.726 2.431 1.00 90.69 96 CYS A N 1
ATOM 768 C CA . CYS A 1 96 ? 14.239 2.759 1.476 1.00 90.69 96 CYS A CA 1
ATOM 769 C C . CYS A 1 96 ? 15.262 1.671 1.141 1.00 90.69 96 CYS A C 1
ATOM 771 O O . CYS A 1 96 ? 16.445 1.957 0.968 1.00 90.69 96 CYS A O 1
ATOM 773 N N . ASP A 1 97 ? 14.791 0.425 1.101 1.00 88.56 97 ASP A N 1
ATOM 774 C CA . ASP A 1 97 ? 15.616 -0.777 0.944 1.00 88.56 97 ASP A CA 1
ATOM 775 C C . ASP A 1 97 ? 15.757 -1.202 -0.521 1.00 88.56 97 ASP A C 1
ATOM 777 O O . ASP A 1 97 ? 16.694 -1.918 -0.856 1.00 88.56 97 ASP A O 1
ATOM 781 N N . GLY A 1 98 ? 14.861 -0.741 -1.398 1.00 92.44 98 GLY A N 1
ATOM 782 C CA . GLY A 1 98 ? 14.896 -1.060 -2.821 1.00 92.44 98 GLY A CA 1
ATOM 783 C C . GLY A 1 98 ? 13.543 -0.849 -3.485 1.00 92.44 98 GLY A C 1
ATOM 784 O O . GLY A 1 98 ? 12.751 0.004 -3.068 1.00 92.44 98 GLY A O 1
ATOM 785 N N . VAL A 1 99 ? 13.277 -1.641 -4.517 1.00 95.38 99 VAL A N 1
ATOM 786 C CA . VAL A 1 99 ? 12.005 -1.646 -5.243 1.00 95.38 99 VAL A CA 1
ATOM 787 C C . VAL A 1 99 ? 11.376 -3.035 -5.230 1.00 95.38 99 VAL A C 1
ATOM 789 O O . VAL A 1 99 ? 12.053 -4.042 -5.049 1.00 95.38 99 VAL A O 1
ATOM 792 N N . GLU A 1 100 ? 10.068 -3.085 -5.431 1.00 94.44 100 GLU A N 1
ATOM 793 C CA . GLU A 1 100 ? 9.297 -4.312 -5.619 1.00 94.44 100 GLU A CA 1
ATOM 794 C C . GLU A 1 100 ? 8.605 -4.234 -6.978 1.00 94.44 100 GLU A C 1
ATOM 796 O O . GLU A 1 100 ? 7.867 -3.280 -7.238 1.00 94.44 100 GLU A O 1
ATOM 801 N N . LEU A 1 101 ? 8.845 -5.219 -7.846 1.00 95.56 101 LEU A N 1
ATOM 802 C CA . LEU A 1 101 ? 8.129 -5.334 -9.115 1.00 95.56 101 LEU A CA 1
ATOM 803 C C . LEU A 1 101 ? 6.680 -5.744 -8.841 1.00 95.56 101 LEU A C 1
ATOM 805 O O . LEU A 1 101 ? 6.422 -6.723 -8.147 1.00 95.56 101 LEU A O 1
ATOM 809 N N . VAL A 1 102 ? 5.743 -4.984 -9.397 1.00 95.19 102 VAL A N 1
ATOM 810 C CA . VAL A 1 102 ? 4.300 -5.167 -9.198 1.00 95.19 102 VAL A CA 1
ATOM 811 C C . VAL A 1 102 ? 3.658 -5.833 -10.403 1.00 95.19 102 VAL A C 1
ATOM 813 O O . VAL A 1 102 ? 2.806 -6.701 -10.237 1.00 95.19 102 VAL A O 1
ATOM 816 N N . ASP A 1 103 ? 4.039 -5.416 -11.609 1.00 96.00 103 ASP A N 1
ATOM 817 C CA . ASP A 1 103 ? 3.434 -5.917 -12.840 1.00 96.00 103 ASP A CA 1
ATOM 818 C C . ASP A 1 103 ? 4.399 -5.789 -14.021 1.00 96.00 103 ASP A C 1
ATOM 820 O O . ASP A 1 103 ? 5.205 -4.857 -14.080 1.00 96.00 103 ASP A O 1
ATOM 824 N N . ILE A 1 104 ? 4.312 -6.720 -14.968 1.00 95.44 104 ILE A N 1
ATOM 825 C CA . ILE A 1 104 ? 5.121 -6.740 -16.187 1.00 95.44 104 ILE A CA 1
ATOM 826 C C . ILE A 1 104 ? 4.190 -7.061 -17.348 1.00 95.44 104 ILE A C 1
ATOM 828 O O . ILE A 1 104 ? 3.708 -8.183 -17.495 1.00 95.44 104 ILE A O 1
ATOM 832 N N . VAL A 1 105 ? 3.978 -6.072 -18.210 1.00 95.06 105 VAL A N 1
ATOM 833 C CA . VAL A 1 105 ? 3.105 -6.194 -19.373 1.00 95.06 105 VAL A CA 1
ATOM 834 C C . VAL A 1 105 ? 3.948 -6.071 -20.627 1.00 95.06 105 VAL A C 1
ATOM 836 O O . VAL A 1 105 ? 4.609 -5.060 -20.852 1.00 95.06 105 VAL A O 1
ATOM 839 N N . THR A 1 106 ? 3.918 -7.098 -21.469 1.00 91.44 106 THR A N 1
ATOM 840 C CA . THR A 1 106 ? 4.479 -6.998 -22.817 1.00 91.44 106 THR A CA 1
ATOM 841 C C . THR A 1 106 ? 3.713 -5.940 -23.606 1.00 91.44 106 THR A C 1
ATOM 843 O O . THR A 1 106 ? 2.488 -5.995 -23.685 1.00 91.44 106 THR A O 1
ATOM 846 N N . VAL A 1 107 ? 4.442 -4.995 -24.189 1.00 86.69 107 VAL A N 1
ATOM 847 C CA . VAL A 1 107 ? 3.903 -3.994 -25.110 1.00 86.69 107 VAL A CA 1
ATOM 848 C C . VAL A 1 107 ? 4.590 -4.201 -26.459 1.00 86.69 107 VAL A C 1
ATOM 850 O O . VAL A 1 107 ? 5.818 -4.284 -26.51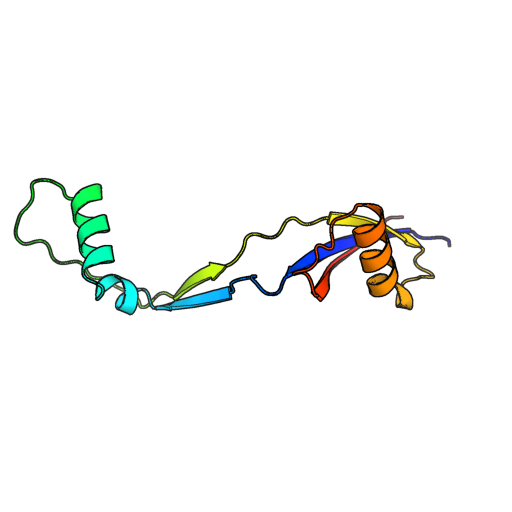6 1.00 86.69 107 VAL A O 1
ATOM 853 N N . ASP A 1 108 ? 3.791 -4.418 -27.503 1.00 66.19 108 ASP A N 1
ATOM 854 C CA . ASP A 1 108 ? 4.285 -4.744 -28.849 1.00 66.19 108 ASP A CA 1
ATOM 855 C C . ASP A 1 108 ? 5.136 -3.622 -29.453 1.00 66.19 108 ASP A C 1
ATOM 857 O O . ASP A 1 108 ? 4.715 -2.442 -29.381 1.00 66.19 108 ASP A O 1
#

pLDDT: mean 91.19, std 6.34, range [51.0, 97.5]

Secondary structure (DSSP, 8-state):
---EEEEEEEEEETT--EEEEEHHHHHT-HHHHHHHHHHHSTT--S-----SS--EEEEE--PPEEEEEEEGGGGGGHHHHHHHHHHHTT---TTEEEEEEEEEEEE-

Radius of gyration: 22.04 Å; chains: 1; bounding box: 46×24×59 Å

Foldseek 3Di:
DFWKKKWKKWFAFPPWDWDKDKVVVLLPDPVSVCVCCCVPPPPDPDDHDDDPDTDIDIDGDDTDMDIDMDTPVCVVCVQVVQQVVCVVVVVDDPRTDGMGTDDMGIDD